Protein AF-T1EH75-F1 (afdb_monomer)

Mean predicted aligned error: 12.36 Å

Sequence (137 aa):
NNNNDSTLKCPLCPESFATFLNLEDHCYVEHRKYLCNICPMTFSQKVTKDRHIYQQHAGNKPFPCQDCDSSFTRRDALRKHQHCRLVHRRTPCLHCGKTFSQKGNMERHRRQHTGERPFSCTICSCSYTRRETLKSH

Organism: Helobdella robusta (NCBI:txid6412)

InterPro domains:
  IPR013087 Zinc finger C2H2-type [PF00096] (63-82)
  IPR013087 Zinc finger C2H2-type [PF00096] (92-113)
  IPR013087 Zinc finger C2H2-type [PS00028] (10-31)
  IPR013087 Zinc finger C2H2-type [PS00028] (36-57)
  IPR013087 Zinc finger C2H2-type [PS00028] (93-113)
  IPR013087 Zinc finger C2H2-type [PS50157] (34-62)
  IPR013087 Zinc finger C2H2-type [PS50157] (63-88)
  IPR013087 Zinc finger C2H2-type [PS50157] (91-118)
  IPR013087 Zinc finger C2H2-type [SM00355] (8-31)
  IPR013087 Zinc finger C2H2-type [SM00355] (34-57)
  IPR013087 Zinc finger C2H2-type [SM00355] (63-88)
  IPR013087 Zinc finger C2H2-type [SM00355] (91-113)
  IPR036236 Zinc finger C2H2 superfamily [SSF57667] (32-83)
  IPR036236 Zinc finger C2H2 superfamily [SSF57667] (91-137)

pLDDT: mean 86.82, std 10.11, range [37.12, 96.81]

Foldseek 3Di:
DDPPLVWDAQPPDRDTHSDPVVNQVCCCPVVVWGAAPPDRDIHNDPVVNVLCCCVPPVVDQPAADPVDRDGHSDPVVNVVVVVLCVVQVWDAQPVPRDTGSDPVVSVLVNCVVVVDFPAADPPPRDGHSDPVVVVVD

Nearest PDB structures (foldseek):
  8ssu-assembly1_A  TM=4.979E-01  e=1.877E-08  Homo sapiens
  8sst-assembly1_A  TM=4.122E-01  e=1.121E-09  Homo sapiens
  5t0u-assembly2_D  TM=4.135E-01  e=2.929E-09  Homo sapiens
  8sss-assembly1_A  TM=4.137E-01  e=5.213E-09  Homo sapiens
  5kkq-assembly2_D  TM=4.944E-01  e=2.765E-07  Homo sapiens

Solvent-accessible surface area (backbone atoms only — not comparable to full-atom values): 8252 Å² total; per-residue (Å²): 134,88,78,77,72,80,58,48,66,47,88,87,51,94,53,69,25,87,44,68,67,60,44,43,50,47,36,37,72,78,64,54,28,37,64,45,95,87,50,91,53,72,22,84,39,65,71,60,38,55,50,45,47,43,50,74,72,64,67,50,45,87,36,62,46,94,90,46,96,56,58,22,77,40,68,68,58,39,50,52,50,51,50,50,44,66,78,40,42,60,36,62,34,92,89,76,64,54,68,23,61,40,62,68,59,32,54,58,53,48,30,73,78,71,64,50,42,90,37,62,42,91,86,76,64,52,61,25,74,42,67,68,60,55,74,76,101

Radius of gyration: 29.25 Å; Cα contacts (8 Å, 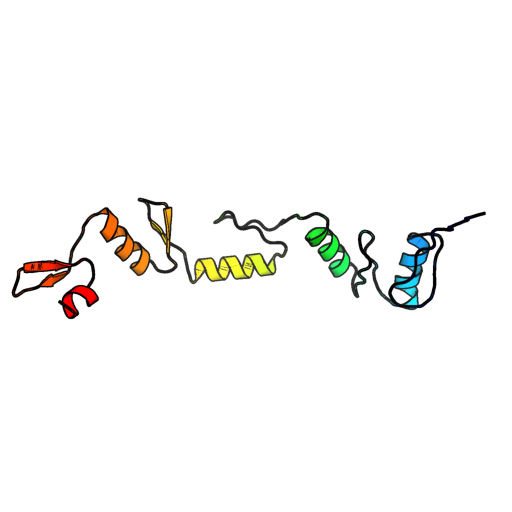|Δi|>4): 167; chains: 1; bounding box: 58×33×83 Å

Structure (mmCIF, N/CA/C/O backbone):
data_AF-T1EH75-F1
#
_entry.id   AF-T1EH75-F1
#
loop_
_atom_site.group_PDB
_atom_site.id
_atom_site.type_symbol
_atom_site.label_atom_id
_atom_site.label_alt_id
_atom_site.label_comp_id
_atom_site.label_asym_id
_atom_site.label_entity_id
_atom_site.label_seq_id
_atom_site.pdbx_PDB_ins_code
_atom_site.Cartn_x
_atom_site.Cartn_y
_atom_site.Cartn_z
_atom_site.occupancy
_atom_site.B_iso_or_equiv
_atom_site.auth_seq_id
_atom_site.auth_comp_id
_atom_site.auth_asym_id
_atom_site.auth_atom_id
_atom_site.pdbx_PDB_model_num
ATOM 1 N N . ASN A 1 1 ? 27.641 21.957 -33.550 1.00 37.12 1 ASN A N 1
ATOM 2 C CA . ASN A 1 1 ? 26.875 20.882 -34.212 1.00 37.12 1 ASN A CA 1
ATOM 3 C C . ASN A 1 1 ? 26.535 19.859 -33.135 1.00 37.12 1 ASN A C 1
ATOM 5 O O . ASN A 1 1 ? 27.359 19.009 -32.829 1.00 37.12 1 ASN A O 1
ATOM 9 N N . ASN A 1 2 ? 25.417 20.064 -32.432 1.00 43.62 2 ASN A N 1
ATOM 10 C CA . ASN A 1 2 ? 25.064 19.312 -31.223 1.00 43.62 2 ASN A CA 1
ATOM 11 C C . ASN A 1 2 ? 24.354 18.012 -31.606 1.00 43.62 2 ASN A C 1
ATOM 13 O O . ASN A 1 2 ? 23.128 17.955 -31.612 1.00 43.62 2 ASN A O 1
ATOM 17 N N . ASN A 1 3 ? 25.126 16.972 -31.909 1.00 44.69 3 ASN A N 1
ATOM 18 C CA . ASN A 1 3 ? 24.596 15.617 -32.008 1.00 44.69 3 ASN A CA 1
ATOM 19 C C . ASN A 1 3 ? 24.602 15.003 -30.605 1.00 44.69 3 ASN A C 1
ATOM 21 O O . ASN A 1 3 ? 25.520 14.272 -30.241 1.00 44.69 3 ASN A O 1
ATOM 25 N N . ASN A 1 4 ? 23.590 15.337 -29.799 1.00 51.62 4 ASN A N 1
ATOM 26 C CA . ASN A 1 4 ? 23.248 14.539 -28.623 1.00 51.62 4 ASN A CA 1
ATOM 27 C C . ASN A 1 4 ? 22.629 13.229 -29.118 1.00 51.62 4 ASN A C 1
ATOM 29 O O . ASN A 1 4 ? 21.407 13.072 -29.140 1.00 51.62 4 ASN A O 1
ATOM 33 N N . ASP A 1 5 ? 23.485 12.306 -29.547 1.00 57.84 5 ASP A N 1
ATOM 34 C CA . ASP A 1 5 ? 23.094 10.915 -29.703 1.00 57.84 5 ASP A CA 1
ATOM 35 C C . ASP A 1 5 ? 22.702 10.418 -28.308 1.00 57.84 5 ASP A C 1
ATOM 37 O O . ASP A 1 5 ? 23.528 10.330 -27.393 1.00 57.84 5 ASP A O 1
ATOM 41 N N . SER A 1 6 ? 21.397 10.275 -28.087 1.00 72.62 6 SER A N 1
ATOM 42 C CA . SER A 1 6 ? 20.820 10.039 -26.765 1.00 72.62 6 SER A CA 1
ATOM 43 C C . SER A 1 6 ? 21.035 8.578 -26.386 1.00 72.62 6 SER A C 1
ATOM 45 O O . SER A 1 6 ? 20.128 7.757 -26.461 1.00 72.62 6 SER A O 1
ATOM 47 N N . THR A 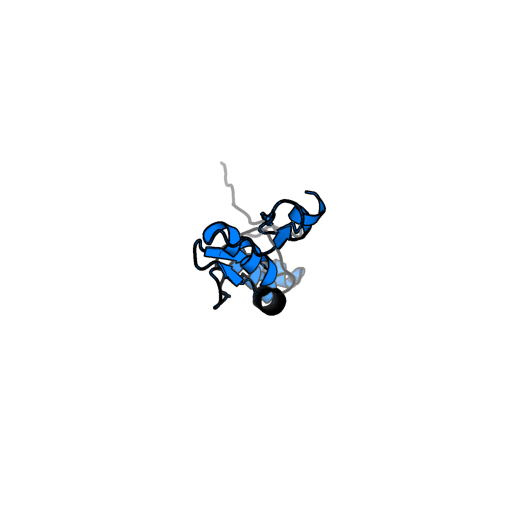1 7 ? 22.272 8.249 -26.020 1.00 86.88 7 THR A N 1
ATOM 48 C CA . THR A 1 7 ? 22.680 6.903 -25.617 1.00 86.88 7 THR A CA 1
ATOM 49 C C . THR A 1 7 ? 22.135 6.557 -24.231 1.00 86.88 7 THR A C 1
ATOM 51 O O . THR A 1 7 ? 22.156 7.365 -23.297 1.00 86.88 7 THR A O 1
ATOM 54 N N . LEU A 1 8 ? 21.626 5.333 -24.088 1.00 89.62 8 LEU A N 1
ATOM 55 C CA . LEU A 1 8 ? 21.098 4.803 -22.836 1.00 89.62 8 LEU A CA 1
ATOM 56 C C . LEU A 1 8 ? 22.229 4.151 -22.045 1.00 89.62 8 LEU A C 1
ATOM 58 O O . LEU A 1 8 ? 22.861 3.207 -22.512 1.00 89.62 8 LEU A O 1
ATOM 62 N N . LYS A 1 9 ? 22.479 4.648 -20.836 1.00 92.06 9 LYS A N 1
ATOM 63 C CA . LYS A 1 9 ? 23.563 4.159 -19.977 1.00 92.06 9 LYS A CA 1
ATOM 64 C C . LYS A 1 9 ? 23.111 2.968 -19.141 1.00 92.06 9 LYS A C 1
ATOM 66 O O . LYS A 1 9 ? 22.020 2.997 -18.567 1.00 92.06 9 LYS A O 1
ATOM 71 N N . CYS A 1 10 ? 23.966 1.956 -19.022 1.00 93.12 10 CYS A N 1
ATOM 72 C CA . CYS A 1 10 ? 23.737 0.865 -18.086 1.00 93.12 10 CYS A CA 1
ATOM 73 C C . CYS A 1 10 ? 23.818 1.375 -16.635 1.00 93.12 10 CYS A C 1
ATOM 75 O O . CYS A 1 10 ? 24.750 2.097 -16.288 1.00 93.12 10 CYS A O 1
ATOM 77 N N . PRO A 1 11 ? 22.872 1.012 -15.749 1.00 91.06 11 PRO A N 1
ATOM 78 C CA . PRO A 1 11 ? 22.919 1.424 -14.345 1.00 91.06 11 PRO A CA 1
ATOM 79 C C . PRO A 1 11 ? 23.905 0.602 -13.494 1.00 91.06 11 PRO A C 1
ATOM 81 O O . PRO A 1 11 ? 24.057 0.881 -12.307 1.00 91.06 11 PRO A O 1
ATOM 84 N N . LEU A 1 12 ? 24.530 -0.435 -14.063 1.00 92.25 12 LEU A N 1
ATOM 85 C CA . LEU A 1 12 ? 25.395 -1.386 -13.350 1.00 92.25 12 LEU A CA 1
ATOM 86 C C . LEU A 1 12 ? 26.857 -1.341 -13.810 1.00 92.25 12 LEU A C 1
ATOM 88 O O . LEU A 1 12 ? 27.726 -1.868 -13.117 1.00 92.25 12 LEU A O 1
ATOM 92 N N . CYS A 1 13 ? 27.133 -0.728 -14.961 1.00 94.06 13 CYS A N 1
ATOM 93 C CA . CYS A 1 13 ? 28.449 -0.697 -15.588 1.00 94.06 13 CYS A CA 1
ATOM 94 C C . CYS A 1 13 ? 28.596 0.579 -16.448 1.00 94.06 13 CYS A C 1
ATOM 96 O O . CYS A 1 13 ? 27.609 1.279 -16.676 1.00 94.06 13 CYS A O 1
ATOM 98 N N . PRO A 1 14 ? 29.806 0.922 -16.923 1.00 93.00 14 PRO A N 1
ATOM 99 C CA . PRO A 1 14 ? 30.028 2.142 -17.702 1.00 93.00 14 PRO A CA 1
ATOM 100 C C . PRO A 1 14 ? 29.537 2.067 -19.162 1.00 93.00 14 PRO A C 1
ATOM 102 O O . PRO A 1 14 ? 29.644 3.061 -19.882 1.00 93.00 14 PRO A O 1
ATOM 105 N N . GLU A 1 15 ? 29.017 0.924 -19.624 1.00 93.62 15 GLU A N 1
ATOM 106 C CA . GLU A 1 15 ? 28.584 0.746 -21.015 1.00 93.62 15 GLU A CA 1
ATOM 107 C C . GLU A 1 15 ? 27.317 1.541 -21.359 1.00 93.62 15 GLU A C 1
ATOM 109 O O . GLU A 1 15 ? 26.461 1.827 -20.516 1.00 93.62 15 GLU A O 1
ATOM 114 N N . SER A 1 16 ? 27.209 1.922 -22.633 1.00 93.25 16 SER A N 1
ATOM 115 C CA . SER A 1 16 ? 26.104 2.713 -23.178 1.00 93.25 16 SER A CA 1
ATOM 116 C C . SER A 1 16 ? 25.601 2.096 -24.479 1.00 93.25 16 SER A C 1
ATOM 118 O O . SER A 1 16 ? 26.384 1.586 -25.276 1.00 93.25 16 SER A O 1
ATOM 120 N N . PHE A 1 17 ? 24.292 2.164 -24.700 1.00 93.06 17 PHE A N 1
ATOM 121 C CA . PHE A 1 17 ? 23.605 1.451 -25.770 1.00 93.06 17 PHE A CA 1
ATOM 122 C C . PHE A 1 17 ? 22.713 2.395 -26.572 1.00 93.06 17 PHE A C 1
ATOM 124 O O . PHE A 1 17 ? 22.127 3.332 -26.029 1.00 93.06 17 PHE A O 1
ATOM 131 N N . ALA A 1 18 ? 22.583 2.123 -27.870 1.00 91.50 18 ALA A N 1
ATOM 132 C CA . ALA A 1 18 ? 21.761 2.925 -28.776 1.00 91.50 18 ALA A CA 1
ATOM 133 C C . ALA A 1 18 ? 20.250 2.685 -28.596 1.00 91.50 18 ALA A C 1
ATOM 135 O O . ALA A 1 18 ? 19.445 3.566 -28.882 1.00 91.50 18 ALA A O 1
ATOM 136 N N . THR A 1 19 ? 19.845 1.500 -28.122 1.00 91.50 19 THR A N 1
ATOM 137 C CA . THR A 1 19 ? 18.430 1.165 -27.899 1.00 91.50 19 THR A CA 1
ATOM 138 C C . THR A 1 19 ? 18.213 0.517 -26.538 1.00 91.50 19 THR A C 1
ATOM 140 O O . THR A 1 19 ? 19.121 -0.088 -25.962 1.00 91.50 19 THR A O 1
ATOM 143 N N . PHE A 1 20 ? 16.983 0.621 -26.025 1.00 91.06 20 PHE A N 1
ATOM 144 C CA . PHE A 1 20 ? 16.611 -0.014 -24.762 1.00 91.06 20 PHE A CA 1
ATOM 145 C C . PHE A 1 20 ? 16.685 -1.541 -24.851 1.00 91.06 20 PHE A C 1
ATOM 147 O O . PHE A 1 20 ? 17.083 -2.169 -23.879 1.00 91.06 20 PHE A O 1
ATOM 154 N N . LEU A 1 21 ? 16.364 -2.132 -26.009 1.00 92.56 21 LEU A N 1
ATOM 155 C CA . LEU A 1 21 ? 16.426 -3.583 -26.205 1.00 92.56 21 LEU A CA 1
ATOM 156 C C . LEU A 1 21 ? 17.861 -4.098 -26.038 1.00 92.56 21 LEU A C 1
ATOM 158 O O . LEU A 1 21 ? 18.088 -5.052 -25.303 1.00 92.56 21 LEU A O 1
ATOM 162 N N . ASN A 1 22 ? 18.839 -3.409 -26.638 1.00 94.06 22 ASN A N 1
ATOM 163 C CA . ASN A 1 22 ? 20.253 -3.756 -26.476 1.00 94.06 22 ASN A CA 1
ATOM 164 C C . ASN A 1 22 ? 20.717 -3.623 -25.015 1.00 94.06 22 ASN A C 1
ATOM 166 O O . ASN A 1 22 ? 21.472 -4.462 -24.532 1.00 94.06 22 ASN A O 1
ATOM 170 N N . LEU A 1 23 ? 20.250 -2.591 -24.305 1.00 93.50 23 LEU A N 1
ATOM 171 C CA . LEU A 1 23 ? 20.550 -2.405 -22.886 1.00 93.50 23 LEU A CA 1
ATOM 172 C C . LEU A 1 23 ? 19.886 -3.478 -21.999 1.00 93.50 23 LEU A C 1
ATOM 174 O O . LEU A 1 23 ? 20.508 -3.952 -21.048 1.00 93.50 23 LEU A O 1
ATOM 178 N N . GLU A 1 24 ? 18.636 -3.856 -22.283 1.00 93.81 24 GLU A N 1
ATOM 179 C CA . GLU A 1 24 ? 17.912 -4.901 -21.548 1.00 93.81 24 GLU A CA 1
ATOM 180 C C . GLU A 1 24 ? 18.603 -6.259 -21.719 1.00 93.81 24 GLU A C 1
ATOM 182 O O . GLU A 1 24 ? 18.866 -6.930 -20.717 1.00 93.81 24 GLU A O 1
ATOM 187 N N . ASP A 1 25 ? 18.973 -6.612 -22.953 1.00 95.19 25 ASP A N 1
ATOM 188 C CA . ASP A 1 25 ? 19.709 -7.841 -23.258 1.00 95.19 25 ASP A CA 1
ATOM 189 C C . ASP A 1 25 ? 21.074 -7.865 -22.560 1.00 95.19 25 ASP A C 1
ATOM 191 O O . ASP A 1 25 ? 21.397 -8.847 -21.891 1.00 95.19 25 ASP A O 1
ATOM 195 N N . HIS A 1 26 ? 21.843 -6.771 -22.618 1.00 95.06 26 HIS A N 1
ATOM 196 C CA . HIS A 1 26 ? 23.115 -6.660 -21.896 1.00 95.06 26 HIS A CA 1
ATOM 197 C C . HIS A 1 26 ? 22.932 -6.867 -20.384 1.00 95.06 26 HIS A C 1
ATOM 199 O O . HIS A 1 26 ? 23.623 -7.682 -19.773 1.00 95.06 26 HIS A O 1
ATOM 205 N N . CYS A 1 27 ? 21.958 -6.190 -19.764 1.00 94.31 27 CYS A N 1
ATOM 206 C CA . CYS A 1 27 ? 21.693 -6.338 -18.331 1.00 94.31 27 CYS A CA 1
ATOM 207 C C . CYS A 1 27 ? 21.315 -7.780 -17.953 1.00 94.31 27 CYS A C 1
ATOM 209 O O . CYS A 1 27 ? 21.667 -8.256 -16.865 1.00 94.31 27 CYS A O 1
ATOM 211 N N . TYR A 1 28 ? 20.597 -8.482 -18.830 1.00 94.62 28 TYR A N 1
ATOM 212 C CA . TYR A 1 28 ? 20.201 -9.864 -18.599 1.00 94.62 28 TYR A CA 1
ATOM 213 C C . TYR A 1 28 ? 21.366 -10.845 -18.778 1.00 94.62 28 TYR A C 1
ATOM 215 O O . TYR A 1 28 ? 21.564 -11.706 -17.919 1.00 94.62 28 TYR A O 1
ATOM 223 N N . VAL A 1 29 ? 22.150 -10.706 -19.846 1.00 95.94 29 VAL A N 1
ATOM 224 C CA . VAL A 1 29 ? 23.247 -11.626 -20.176 1.00 95.94 29 VAL A CA 1
ATOM 225 C C . VAL A 1 29 ? 24.450 -11.409 -19.255 1.00 95.94 29 VAL A C 1
ATOM 227 O O . VAL A 1 29 ? 24.891 -12.357 -18.604 1.00 95.94 29 VAL A O 1
ATOM 230 N N . GLU A 1 30 ? 24.916 -10.167 -19.111 1.00 96.38 30 GLU A N 1
ATOM 231 C CA . GLU A 1 30 ? 26.159 -9.845 -18.393 1.00 96.38 30 GLU A CA 1
ATOM 232 C C . GLU A 1 30 ? 25.964 -9.731 -16.878 1.00 96.38 30 GLU A C 1
ATOM 234 O O . GLU A 1 30 ? 26.851 -10.055 -16.087 1.00 96.38 30 GLU A O 1
ATOM 239 N N . HIS A 1 31 ? 24.789 -9.276 -16.434 1.00 94.06 31 HIS A N 1
ATOM 240 C CA . HIS A 1 31 ? 24.543 -9.007 -15.012 1.00 94.06 31 HIS A CA 1
ATOM 241 C C . HIS A 1 31 ? 23.490 -9.925 -14.383 1.00 94.06 31 HIS A C 1
ATOM 243 O O . HIS A 1 31 ? 23.292 -9.888 -13.161 1.00 94.06 31 HIS A O 1
ATOM 249 N N . ARG A 1 32 ? 22.803 -10.755 -15.183 1.00 95.19 32 ARG A N 1
ATOM 250 C CA . ARG A 1 32 ? 21.640 -11.554 -14.752 1.00 95.19 32 ARG A CA 1
ATOM 251 C C . ARG A 1 32 ? 20.606 -10.712 -14.008 1.00 95.19 32 ARG A C 1
ATOM 253 O O . ARG A 1 32 ? 20.052 -11.135 -12.986 1.00 95.19 32 ARG A O 1
ATOM 260 N N . LYS A 1 33 ? 20.366 -9.496 -14.502 1.00 96.50 33 LYS A N 1
ATOM 261 C CA . LYS A 1 33 ? 19.370 -8.564 -13.969 1.00 96.50 33 LYS A CA 1
ATOM 262 C C . LYS A 1 33 ? 18.296 -8.256 -15.004 1.00 96.50 33 LYS A C 1
ATOM 264 O O . LYS A 1 33 ? 18.537 -8.247 -16.199 1.00 96.50 33 LYS A O 1
ATOM 269 N N . TYR A 1 34 ? 17.105 -7.956 -14.508 1.00 96.31 34 TYR A N 1
ATOM 270 C CA . TYR A 1 34 ? 15.966 -7.498 -15.291 1.00 96.31 34 TYR A CA 1
ATOM 271 C C . TYR A 1 34 ? 15.799 -5.994 -15.082 1.00 96.31 34 TYR A C 1
ATOM 273 O O . TYR A 1 34 ? 15.660 -5.553 -13.939 1.00 96.31 34 TYR A O 1
ATOM 281 N N . LEU A 1 35 ? 15.806 -5.218 -16.162 1.00 94.44 35 LEU A N 1
ATOM 282 C CA . LEU A 1 35 ? 15.690 -3.759 -16.131 1.00 94.44 35 LEU A CA 1
ATOM 283 C C . LEU A 1 35 ? 14.219 -3.324 -16.207 1.00 94.44 35 LEU A C 1
ATOM 285 O O . LEU A 1 35 ? 13.444 -3.880 -16.986 1.00 94.44 35 LEU A O 1
ATOM 289 N N . CYS A 1 36 ? 13.814 -2.345 -15.395 1.00 93.69 36 CYS A N 1
ATOM 290 C CA . CYS A 1 36 ? 12.516 -1.693 -15.560 1.00 93.69 36 CYS A CA 1
ATOM 291 C C . CYS A 1 36 ? 12.540 -0.781 -16.793 1.00 93.69 36 CYS A C 1
ATOM 293 O O . CYS A 1 36 ? 13.470 -0.011 -16.992 1.00 93.69 36 CYS A O 1
ATOM 295 N N . ASN A 1 37 ? 11.493 -0.839 -17.612 1.00 90.06 37 ASN A N 1
ATOM 296 C CA . ASN A 1 37 ? 11.373 -0.025 -18.823 1.00 90.06 37 ASN A CA 1
ATOM 297 C C . ASN A 1 37 ? 10.807 1.384 -18.573 1.00 90.06 37 ASN A C 1
ATOM 299 O O . ASN A 1 37 ? 10.662 2.154 -19.515 1.00 90.06 37 ASN A O 1
ATOM 303 N N . ILE A 1 38 ? 10.455 1.712 -17.326 1.00 90.31 38 ILE A N 1
ATOM 304 C CA . ILE A 1 38 ? 9.875 3.010 -16.942 1.00 90.31 38 ILE A CA 1
ATOM 305 C C . ILE A 1 38 ? 10.827 3.797 -16.030 1.00 90.31 38 ILE A C 1
ATOM 307 O O . ILE A 1 38 ? 10.819 5.025 -16.042 1.00 90.31 38 ILE A O 1
ATOM 311 N N . CYS A 1 39 ? 11.668 3.117 -15.243 1.00 90.62 39 CYS A N 1
ATOM 312 C CA . CYS A 1 39 ? 12.633 3.761 -14.353 1.00 90.62 39 CYS A CA 1
ATOM 313 C C . CYS A 1 39 ? 13.978 3.011 -14.313 1.00 90.62 39 CYS A C 1
ATOM 315 O O . CYS A 1 39 ? 14.038 1.853 -14.718 1.00 90.62 39 CYS A O 1
ATOM 317 N N . PRO A 1 40 ? 15.056 3.609 -13.767 1.00 87.75 40 PRO A N 1
ATOM 318 C CA . PRO A 1 40 ? 16.410 3.035 -13.809 1.00 87.75 40 PRO A CA 1
ATOM 319 C C . PRO A 1 40 ? 16.646 1.797 -12.917 1.00 87.75 40 PRO A C 1
ATOM 321 O O . PRO A 1 40 ? 17.788 1.389 -12.711 1.00 87.75 40 PRO A O 1
ATOM 324 N N . MET A 1 41 ? 15.599 1.219 -12.324 1.00 92.88 41 MET A N 1
ATOM 325 C CA . MET A 1 41 ? 15.718 0.126 -11.357 1.00 92.88 41 MET A CA 1
ATOM 326 C C . MET A 1 41 ? 16.004 -1.218 -12.028 1.00 92.88 41 MET A C 1
ATOM 328 O O . MET A 1 41 ? 15.409 -1.565 -13.050 1.00 92.88 41 MET A O 1
ATOM 332 N N . THR A 1 42 ? 16.842 -2.026 -11.377 1.00 94.75 42 THR A N 1
ATOM 333 C CA . THR A 1 42 ? 17.158 -3.397 -11.793 1.00 94.75 42 THR A CA 1
ATOM 334 C C . THR A 1 42 ? 16.712 -4.423 -10.753 1.00 94.75 42 THR A C 1
ATOM 336 O O . THR A 1 42 ? 16.634 -4.149 -9.554 1.00 94.75 42 THR A O 1
ATOM 339 N N . PHE A 1 43 ? 16.399 -5.633 -11.214 1.00 96.81 43 PHE A N 1
ATOM 340 C CA . PHE A 1 43 ? 15.814 -6.697 -10.402 1.00 96.81 43 PHE A CA 1
ATOM 341 C C . PHE A 1 43 ? 16.527 -8.023 -10.639 1.00 96.81 43 PHE A C 1
ATOM 343 O O . PHE A 1 43 ? 16.962 -8.320 -11.743 1.00 96.81 43 PHE A O 1
ATOM 350 N N . SER A 1 44 ? 16.620 -8.866 -9.612 1.00 95.56 44 SER A N 1
ATOM 351 C CA . SER A 1 44 ? 17.205 -10.209 -9.741 1.00 95.56 44 SER A CA 1
ATOM 352 C C . SER A 1 44 ? 16.280 -11.226 -10.414 1.00 95.56 44 SER A C 1
ATOM 354 O O . SER A 1 44 ? 16.739 -12.285 -10.828 1.00 95.56 44 SER A O 1
ATOM 356 N N . GLN A 1 45 ? 14.976 -10.94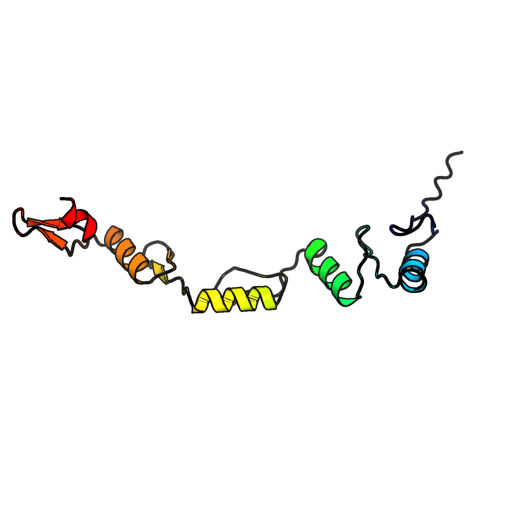9 -10.497 1.00 95.25 45 GLN A N 1
ATOM 357 C CA . GLN A 1 45 ? 13.978 -11.872 -11.037 1.00 95.25 45 GLN A CA 1
ATOM 358 C C . GLN A 1 45 ? 12.940 -11.116 -11.869 1.00 95.25 45 GLN A C 1
ATOM 360 O O . GLN A 1 45 ? 12.524 -10.015 -11.506 1.00 95.25 45 GLN A O 1
ATOM 365 N N . LYS A 1 46 ? 12.439 -11.746 -12.936 1.00 94.00 46 LYS A N 1
ATOM 366 C CA . LYS A 1 46 ? 11.379 -11.175 -13.780 1.00 94.00 46 LYS A CA 1
ATOM 367 C C . LYS A 1 46 ? 10.119 -10.847 -12.974 1.00 94.00 46 LYS A C 1
ATOM 369 O O . LYS A 1 46 ? 9.613 -9.736 -13.041 1.00 94.00 46 LYS A O 1
ATOM 374 N N . VAL A 1 47 ? 9.691 -11.771 -12.108 1.00 92.12 47 VAL A N 1
ATOM 375 C CA . VAL A 1 47 ? 8.528 -11.586 -11.219 1.00 92.12 47 VAL A CA 1
ATOM 376 C C . VAL A 1 47 ? 8.662 -10.354 -10.323 1.00 92.12 47 VAL A C 1
ATOM 378 O O . VAL A 1 47 ? 7.666 -9.687 -10.039 1.00 92.12 47 VAL A O 1
ATOM 381 N N . THR A 1 48 ? 9.868 -10.038 -9.843 1.00 93.62 48 THR A N 1
ATOM 382 C CA . THR A 1 48 ? 10.057 -8.878 -8.966 1.00 93.62 48 THR A CA 1
ATOM 383 C C . THR A 1 48 ? 10.058 -7.568 -9.752 1.00 93.62 48 THR A C 1
ATOM 385 O O . THR A 1 48 ? 9.476 -6.606 -9.246 1.00 93.62 48 THR A O 1
ATOM 388 N N . LYS A 1 49 ? 10.581 -7.558 -10.990 1.00 94.44 49 LYS A N 1
ATOM 389 C CA . LYS A 1 49 ? 10.415 -6.452 -11.951 1.00 94.44 49 LYS A CA 1
ATOM 390 C C . LYS A 1 49 ? 8.940 -6.210 -12.272 1.00 94.44 49 LYS A C 1
ATOM 392 O O . LYS A 1 49 ? 8.453 -5.100 -12.087 1.00 94.44 49 LYS A O 1
ATOM 397 N N . ASP A 1 50 ? 8.221 -7.243 -12.705 1.00 90.88 50 ASP A N 1
ATOM 398 C CA . ASP A 1 50 ? 6.824 -7.120 -13.140 1.00 90.88 50 ASP A CA 1
ATOM 399 C C . ASP A 1 50 ? 5.941 -6.620 -11.989 1.00 90.88 50 ASP A C 1
ATOM 401 O O . ASP A 1 50 ? 5.121 -5.715 -12.152 1.00 90.88 50 ASP A O 1
ATOM 405 N N . ARG A 1 51 ? 6.181 -7.133 -10.774 1.00 89.94 51 ARG A N 1
ATOM 406 C CA . ARG A 1 51 ? 5.538 -6.631 -9.556 1.00 89.94 51 ARG A CA 1
ATOM 407 C C . ARG A 1 51 ? 5.865 -5.163 -9.293 1.00 89.94 51 ARG A C 1
ATOM 409 O O . ARG A 1 51 ? 4.972 -4.425 -8.895 1.00 89.94 51 ARG A O 1
ATOM 416 N N . HIS A 1 52 ? 7.114 -4.738 -9.462 1.00 90.75 52 HIS A N 1
ATOM 417 C CA . HIS A 1 52 ? 7.489 -3.334 -9.298 1.00 90.75 52 HIS A CA 1
ATOM 418 C C . HIS A 1 52 ? 6.742 -2.438 -10.294 1.00 90.75 52 HIS A C 1
ATOM 420 O O . HIS A 1 52 ? 6.130 -1.464 -9.859 1.00 90.75 52 HIS A O 1
ATOM 426 N N . ILE A 1 53 ? 6.713 -2.804 -11.581 1.00 90.12 53 ILE A N 1
ATOM 427 C CA . ILE A 1 53 ? 6.006 -2.047 -12.626 1.00 90.12 53 ILE A CA 1
ATOM 428 C C . ILE A 1 53 ? 4.533 -1.891 -12.256 1.00 90.12 53 ILE A C 1
ATOM 430 O O . ILE A 1 53 ? 3.988 -0.786 -12.214 1.00 90.12 53 ILE A O 1
ATOM 434 N N . TYR A 1 54 ? 3.908 -3.005 -11.890 1.00 86.31 54 TYR A N 1
ATOM 435 C CA . TYR A 1 54 ? 2.510 -3.032 -11.511 1.00 86.31 54 TYR A CA 1
ATOM 436 C C . TYR A 1 54 ? 2.206 -2.160 -10.272 1.00 86.31 54 TYR A C 1
ATOM 438 O O . TYR A 1 54 ? 1.163 -1.514 -10.196 1.00 86.31 54 TYR A O 1
ATOM 446 N N . GLN A 1 55 ? 3.116 -2.104 -9.295 1.00 86.12 55 GLN A N 1
ATOM 447 C CA . GLN A 1 55 ? 2.899 -1.380 -8.038 1.00 86.12 55 GLN A CA 1
ATOM 448 C C . GLN A 1 55 ? 3.263 0.105 -8.092 1.00 86.12 55 GLN A C 1
ATOM 450 O O . GLN A 1 55 ? 2.609 0.900 -7.423 1.00 86.12 55 GLN A O 1
ATOM 455 N N . GLN A 1 56 ? 4.320 0.467 -8.819 1.00 86.56 56 GLN A N 1
ATOM 456 C CA . GLN A 1 56 ? 4.912 1.810 -8.786 1.00 86.56 56 GLN A CA 1
ATOM 457 C C . GLN A 1 56 ? 4.564 2.649 -10.014 1.00 86.56 56 GLN A C 1
ATOM 459 O O . GLN A 1 56 ? 4.609 3.872 -9.942 1.00 86.56 56 GLN A O 1
ATOM 464 N N . HIS A 1 57 ? 4.200 2.010 -11.126 1.00 87.50 57 HIS A N 1
ATOM 465 C CA . HIS A 1 57 ? 3.903 2.710 -12.374 1.00 87.50 57 HIS A CA 1
ATOM 466 C C . HIS A 1 57 ? 2.438 2.568 -12.791 1.00 87.50 57 HIS A C 1
ATOM 468 O O . HIS A 1 57 ? 1.861 3.530 -13.282 1.00 87.50 57 HIS A O 1
ATOM 474 N N . ALA A 1 58 ? 1.801 1.420 -12.529 1.00 84.88 58 ALA A N 1
ATOM 475 C CA . ALA A 1 58 ? 0.369 1.241 -12.800 1.00 84.88 58 ALA A CA 1
ATOM 476 C C . ALA A 1 58 ? -0.545 1.653 -11.627 1.00 84.88 58 ALA A C 1
ATOM 478 O O . ALA A 1 58 ? -1.752 1.755 -11.809 1.00 84.88 58 ALA A O 1
ATOM 479 N N . GLY A 1 59 ? -0.000 1.855 -10.417 1.00 72.31 59 GLY A N 1
ATOM 480 C CA . GLY A 1 59 ? -0.744 2.339 -9.241 1.00 72.31 59 GLY A CA 1
ATOM 481 C C . GLY A 1 59 ? -1.854 1.412 -8.723 1.00 72.31 59 GLY A C 1
ATOM 482 O O . GLY A 1 59 ? -2.571 1.759 -7.781 1.00 72.31 59 GLY A O 1
ATOM 483 N N . ASN A 1 60 ? -2.003 0.219 -9.297 1.00 76.69 60 ASN A N 1
ATOM 484 C CA . ASN A 1 60 ? -3.144 -0.637 -9.023 1.00 76.69 60 ASN A CA 1
ATOM 485 C C . ASN A 1 60 ? -2.949 -1.459 -7.741 1.00 76.69 60 ASN A C 1
ATOM 487 O O . ASN A 1 60 ? -1.890 -2.032 -7.469 1.00 76.69 60 ASN A O 1
ATOM 491 N N . LYS A 1 61 ? -4.025 -1.579 -6.958 1.00 80.12 61 LYS A N 1
ATOM 492 C CA . LYS A 1 61 ? -4.107 -2.423 -5.755 1.00 80.12 61 LYS A CA 1
ATOM 493 C C . LYS A 1 61 ? -5.089 -3.583 -6.010 1.00 80.12 61 LYS A C 1
ATOM 495 O O . LYS A 1 61 ? -6.240 -3.498 -5.604 1.00 80.12 61 LYS A O 1
ATOM 500 N N . PRO A 1 62 ? -4.661 -4.664 -6.691 1.00 83.88 62 PRO A N 1
ATOM 501 C CA . PRO A 1 62 ? -5.523 -5.707 -7.260 1.00 83.88 62 PRO A CA 1
ATOM 502 C C . PRO A 1 62 ? -6.120 -6.621 -6.208 1.00 83.88 62 PRO A C 1
ATOM 504 O O . PRO A 1 62 ? -6.919 -7.489 -6.536 1.00 83.88 62 PRO A O 1
ATOM 507 N N . PHE A 1 63 ? -5.682 -6.489 -4.959 1.00 89.50 63 PHE A N 1
ATOM 508 C CA . PHE A 1 63 ? -6.138 -7.320 -3.865 1.00 89.50 63 PHE A CA 1
ATOM 509 C C . PHE A 1 63 ? -7.006 -6.470 -2.930 1.00 89.50 63 PHE A C 1
ATOM 511 O O . PHE A 1 63 ? -6.510 -6.039 -1.882 1.00 89.50 63 PHE A O 1
ATOM 518 N N . PRO A 1 64 ? -8.266 -6.178 -3.306 1.00 86.31 64 PRO A N 1
ATOM 519 C CA . PRO A 1 64 ? -9.215 -5.530 -2.416 1.00 86.31 64 PRO A CA 1
ATOM 520 C C . PRO A 1 64 ? -9.604 -6.473 -1.274 1.00 86.31 64 PRO A C 1
ATOM 522 O O . PRO A 1 64 ? -9.683 -7.693 -1.444 1.00 86.31 64 PRO A O 1
ATOM 525 N N . CYS A 1 65 ? -9.839 -5.907 -0.095 1.00 86.81 65 CYS A N 1
ATOM 526 C CA . CYS A 1 65 ? -10.503 -6.608 0.993 1.00 86.81 65 CYS A CA 1
ATOM 527 C C . CYS A 1 65 ? -12.013 -6.635 0.726 1.00 86.81 65 CYS A C 1
ATOM 529 O O . CYS A 1 65 ? -12.582 -5.633 0.313 1.00 86.81 65 CYS A O 1
ATOM 531 N N . GLN A 1 66 ? -12.674 -7.767 0.975 1.00 85.88 66 GLN A N 1
ATOM 532 C CA . GLN A 1 66 ? -14.132 -7.870 0.815 1.00 85.88 66 GLN A CA 1
ATOM 533 C C . GLN A 1 66 ? -14.904 -7.293 2.012 1.00 85.88 66 GLN A C 1
ATOM 535 O O . GLN A 1 66 ? -16.075 -6.958 1.885 1.00 85.88 66 GLN A O 1
ATOM 540 N N . ASP A 1 67 ? -14.241 -7.132 3.162 1.00 79.50 67 ASP A N 1
ATOM 541 C CA . ASP A 1 67 ? -14.865 -6.683 4.413 1.00 79.50 67 ASP A CA 1
ATOM 542 C C . ASP A 1 67 ? -14.617 -5.191 4.725 1.00 79.50 67 ASP A C 1
ATOM 544 O O . ASP A 1 67 ? -15.023 -4.698 5.786 1.00 79.50 67 ASP A O 1
ATOM 548 N N . CYS A 1 68 ? -13.861 -4.475 3.883 1.00 80.50 68 CYS A N 1
ATOM 549 C CA . CYS A 1 68 ? -13.617 -3.032 4.000 1.00 80.50 68 CYS A CA 1
ATOM 550 C C . CYS A 1 68 ? -13.026 -2.426 2.721 1.00 80.50 68 CYS A C 1
ATOM 552 O O . CYS A 1 68 ? -12.461 -3.134 1.899 1.00 80.50 68 CYS A O 1
ATOM 554 N N . ASP A 1 69 ? -13.003 -1.094 2.639 1.00 79.56 69 ASP A N 1
ATOM 555 C CA . ASP A 1 69 ? -12.486 -0.337 1.482 1.00 79.56 69 ASP A CA 1
ATOM 556 C C . ASP A 1 69 ? -10.954 -0.390 1.305 1.00 79.56 69 ASP A C 1
ATOM 558 O O . ASP A 1 69 ? -10.364 0.305 0.477 1.00 79.56 69 ASP A O 1
ATOM 562 N N . SER A 1 70 ? -10.256 -1.195 2.109 1.00 82.50 70 SER A N 1
ATOM 563 C CA . SER A 1 70 ? -8.803 -1.325 2.016 1.00 82.50 70 SER A CA 1
ATOM 564 C C . SER A 1 70 ? -8.415 -2.235 0.856 1.00 82.50 70 SER A C 1
ATOM 566 O O . SER A 1 70 ? -8.840 -3.384 0.792 1.00 82.50 70 SER A O 1
ATOM 568 N N . SER A 1 71 ? -7.532 -1.751 -0.014 1.00 88.81 71 SER A N 1
ATOM 569 C CA . SER A 1 71 ? -6.935 -2.544 -1.093 1.00 88.81 71 SER A CA 1
ATOM 570 C C . SER A 1 71 ? -5.424 -2.641 -0.935 1.00 88.81 71 SER A C 1
ATOM 572 O O . SER A 1 71 ? -4.783 -1.728 -0.408 1.00 88.81 71 SER A O 1
ATOM 574 N N . PHE A 1 72 ? -4.844 -3.747 -1.398 1.00 88.31 72 PHE A N 1
ATOM 575 C CA . PHE A 1 72 ? -3.431 -4.066 -1.217 1.00 88.31 72 PHE A CA 1
ATOM 576 C C . PHE A 1 72 ? -2.738 -4.358 -2.547 1.00 88.31 72 PHE A C 1
ATOM 578 O O . PHE A 1 72 ? -3.319 -4.888 -3.493 1.00 88.31 72 PHE A O 1
ATOM 585 N N . THR A 1 73 ? -1.447 -4.044 -2.594 1.00 85.56 73 THR A N 1
ATOM 586 C CA . THR A 1 73 ? -0.564 -4.322 -3.735 1.00 85.56 73 THR A CA 1
ATOM 587 C C . THR A 1 73 ? -0.045 -5.760 -3.756 1.00 85.56 73 THR A C 1
ATOM 589 O O . THR A 1 73 ? 0.504 -6.208 -4.763 1.00 85.56 73 THR A O 1
ATOM 592 N N . ARG A 1 74 ? -0.186 -6.497 -2.643 1.00 86.50 74 ARG A N 1
ATOM 593 C CA . A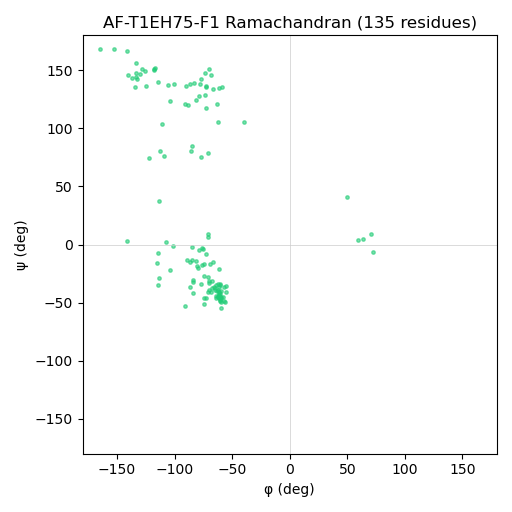RG A 1 74 ? 0.276 -7.882 -2.486 1.00 86.50 74 ARG A CA 1
ATOM 594 C C . ARG A 1 74 ? -0.760 -8.749 -1.771 1.00 86.50 74 ARG A C 1
ATOM 596 O O . ARG A 1 74 ? -1.380 -8.313 -0.802 1.00 86.50 74 ARG A O 1
ATOM 603 N N . ARG A 1 75 ? -0.872 -10.013 -2.191 1.00 89.19 75 ARG A N 1
ATOM 604 C CA . ARG A 1 75 ? -1.803 -10.992 -1.603 1.00 89.19 75 ARG A CA 1
ATOM 605 C C . ARG A 1 75 ? -1.459 -11.358 -0.157 1.00 89.19 75 ARG A C 1
ATOM 607 O O . ARG A 1 75 ? -2.358 -11.553 0.651 1.00 89.19 75 ARG A O 1
ATOM 614 N N . ASP A 1 76 ? -0.180 -11.444 0.193 1.00 90.69 76 ASP A N 1
ATOM 615 C CA . ASP A 1 76 ? 0.238 -11.747 1.566 1.00 90.69 76 ASP A CA 1
ATOM 616 C C . ASP A 1 76 ? -0.054 -10.588 2.532 1.00 90.69 76 ASP A C 1
ATOM 618 O O . ASP A 1 76 ? -0.429 -10.829 3.678 1.00 90.69 76 ASP A O 1
ATOM 622 N N . ALA A 1 77 ? 0.031 -9.342 2.055 1.00 90.12 77 ALA A N 1
ATOM 623 C CA . ALA A 1 77 ? -0.401 -8.172 2.814 1.00 90.12 77 ALA A CA 1
ATOM 624 C C . ALA A 1 77 ? -1.915 -8.206 3.084 1.00 90.12 77 ALA A C 1
ATOM 626 O O . ALA A 1 77 ? -2.324 -8.006 4.227 1.00 90.12 77 ALA A O 1
ATOM 627 N N . LEU A 1 78 ? -2.730 -8.554 2.076 1.00 92.69 78 LEU A N 1
ATOM 628 C CA . LEU A 1 78 ? -4.170 -8.773 2.258 1.00 92.69 78 LEU A CA 1
ATOM 629 C C . LEU A 1 78 ? -4.449 -9.895 3.274 1.00 92.69 78 LEU A C 1
ATOM 631 O O . LEU A 1 78 ? -5.243 -9.694 4.18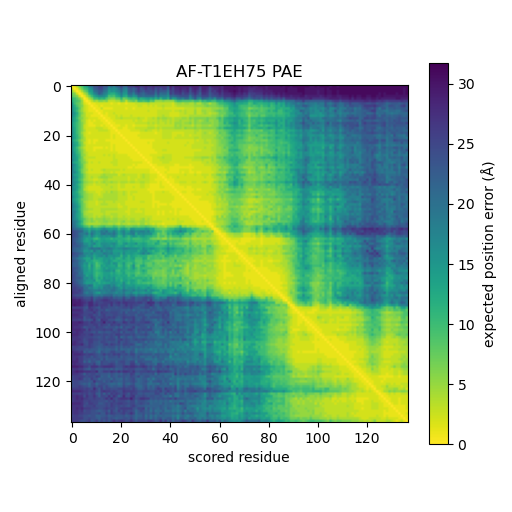7 1.00 92.69 78 LEU A O 1
ATOM 635 N N . ARG A 1 79 ? -3.768 -11.046 3.183 1.00 91.38 79 ARG A N 1
ATOM 636 C CA . ARG A 1 79 ? -3.948 -12.156 4.141 1.00 91.38 79 ARG A CA 1
ATOM 637 C C . ARG A 1 79 ? -3.628 -11.746 5.577 1.00 91.38 79 ARG A C 1
ATOM 639 O O . ARG A 1 79 ? -4.398 -12.049 6.483 1.00 91.38 79 ARG A O 1
ATOM 646 N N . LYS A 1 80 ? -2.517 -11.031 5.793 1.00 87.62 80 LYS A N 1
ATOM 647 C CA . LYS A 1 80 ? -2.159 -10.490 7.116 1.00 87.62 80 LYS A CA 1
ATOM 648 C C . LYS A 1 80 ? -3.213 -9.504 7.61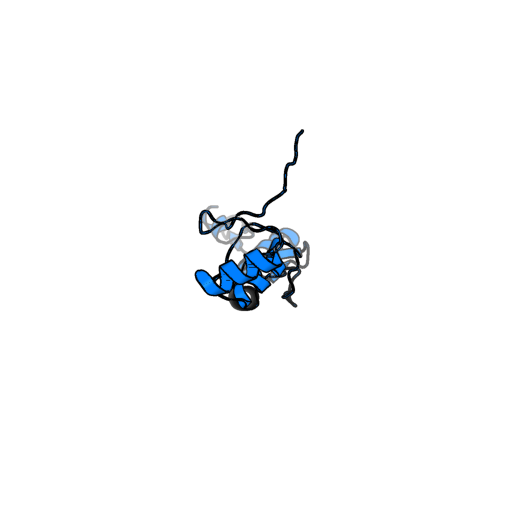5 1.00 87.62 80 LYS A C 1
ATOM 650 O O . LYS A 1 80 ? -3.615 -9.579 8.771 1.00 87.62 80 LYS A O 1
ATOM 655 N N . HIS A 1 81 ? -3.698 -8.622 6.741 1.00 87.31 81 HIS A N 1
ATOM 656 C CA . HIS A 1 81 ? -4.782 -7.702 7.068 1.00 87.31 81 HIS A CA 1
ATOM 657 C C . HIS A 1 81 ? -6.060 -8.444 7.485 1.00 87.31 81 HIS A C 1
ATOM 659 O O . HIS A 1 81 ? -6.615 -8.137 8.537 1.00 87.31 81 HIS A O 1
ATOM 665 N N . GLN A 1 82 ? -6.498 -9.435 6.705 1.00 85.75 82 GLN A N 1
ATOM 666 C CA . GLN A 1 82 ? -7.680 -10.248 7.003 1.00 85.75 82 GLN A CA 1
ATOM 667 C C . GLN A 1 82 ? -7.520 -11.009 8.320 1.00 85.75 82 GLN A C 1
ATOM 669 O O . GLN A 1 82 ? -8.423 -10.997 9.150 1.00 85.75 82 GLN A O 1
ATOM 674 N N . HIS A 1 83 ? -6.348 -11.596 8.567 1.00 84.50 83 HIS A N 1
ATOM 675 C CA . HIS A 1 83 ? -6.058 -12.262 9.833 1.00 84.50 83 HIS A CA 1
ATOM 676 C C . HIS A 1 83 ? -6.152 -11.292 11.021 1.00 84.50 83 HIS A C 1
ATOM 678 O O . HIS A 1 83 ? -6.884 -11.554 11.973 1.00 84.50 83 HIS A O 1
ATOM 684 N N . CYS A 1 84 ? -5.518 -10.117 10.937 1.00 76.44 84 CYS A N 1
ATOM 685 C CA . CYS A 1 84 ? -5.648 -9.079 11.962 1.00 76.44 84 CYS A CA 1
ATOM 686 C C . CYS A 1 84 ? -7.092 -8.590 12.122 1.00 76.44 84 CYS A C 1
ATOM 688 O O . CYS A 1 84 ? -7.505 -8.264 13.228 1.00 76.44 84 CYS A O 1
ATOM 690 N N . ARG A 1 85 ? -7.881 -8.534 11.045 1.00 74.00 85 ARG A N 1
ATOM 691 C CA . ARG A 1 85 ? -9.306 -8.181 11.092 1.00 74.00 85 ARG A CA 1
ATOM 692 C C . ARG A 1 85 ? -10.156 -9.263 11.750 1.00 74.00 85 ARG A C 1
ATOM 694 O O . ARG A 1 85 ? -11.144 -8.906 12.373 1.00 74.00 85 ARG A O 1
ATOM 701 N N . LEU A 1 86 ? -9.801 -10.539 11.649 1.00 71.19 86 LEU A N 1
ATOM 702 C CA . LEU A 1 86 ? -10.482 -11.611 12.380 1.00 71.19 86 LEU A CA 1
ATOM 703 C C . LEU A 1 86 ? -10.130 -11.560 13.872 1.00 71.19 86 LEU A C 1
ATOM 705 O O . LEU A 1 86 ? -11.023 -11.587 14.715 1.00 71.19 86 LEU A O 1
ATOM 709 N N . VAL A 1 87 ? -8.842 -11.407 14.192 1.00 67.56 87 VAL A N 1
ATOM 710 C CA . VAL A 1 87 ? -8.334 -11.368 15.575 1.00 67.56 87 VAL A CA 1
ATOM 711 C C . VAL A 1 87 ? -8.745 -10.083 16.308 1.00 67.56 87 VAL A C 1
ATOM 713 O O . VAL A 1 87 ? -9.119 -10.115 17.477 1.00 67.56 87 VAL A O 1
ATOM 716 N N . HIS A 1 88 ? -8.728 -8.940 15.621 1.00 65.88 88 HIS A N 1
ATOM 717 C CA . HIS A 1 88 ? -9.055 -7.617 16.166 1.00 65.88 88 HIS A CA 1
ATOM 718 C C . HIS A 1 88 ? -10.331 -7.040 15.551 1.00 65.88 88 HIS A C 1
ATOM 720 O O . HIS A 1 88 ? -10.397 -5.835 15.277 1.00 65.88 88 HIS A O 1
ATOM 726 N N . ARG A 1 89 ? -11.320 -7.910 15.290 1.00 68.75 89 ARG A N 1
ATOM 727 C CA . ARG A 1 89 ? -12.593 -7.594 14.626 1.00 68.75 89 ARG A CA 1
ATOM 728 C C . ARG A 1 89 ? -13.137 -6.257 15.085 1.00 68.75 89 ARG A C 1
ATOM 730 O O . ARG A 1 89 ? -13.644 -6.117 16.197 1.00 68.75 89 ARG A O 1
ATOM 737 N N . ARG A 1 90 ? -13.012 -5.265 14.198 1.00 75.75 90 ARG A N 1
ATOM 738 C CA . ARG A 1 90 ? -13.485 -3.926 14.504 1.00 75.75 90 ARG A CA 1
ATOM 739 C C . ARG A 1 90 ? -15.006 -3.931 14.461 1.00 75.75 90 ARG A C 1
ATOM 741 O O . ARG A 1 90 ? -15.590 -4.209 13.420 1.00 75.75 90 ARG A O 1
ATOM 748 N N . THR A 1 91 ? -15.643 -3.642 15.585 1.00 76.12 91 THR A N 1
ATOM 749 C CA . THR A 1 91 ? -17.099 -3.523 15.687 1.00 76.12 91 THR A CA 1
ATOM 750 C C . THR A 1 91 ? -17.502 -2.066 15.447 1.00 76.12 91 THR A C 1
ATOM 752 O O . THR A 1 91 ? -17.020 -1.201 16.191 1.00 76.12 91 THR A O 1
ATOM 755 N N . PRO A 1 92 ? -18.334 -1.766 14.431 1.00 81.06 92 PRO A N 1
ATOM 756 C CA . PRO A 1 92 ? -18.844 -0.419 14.204 1.00 81.06 92 PRO A CA 1
ATOM 757 C C . PRO A 1 92 ? -19.908 -0.048 15.244 1.00 81.06 92 PRO A C 1
ATOM 759 O O . PRO A 1 92 ? -20.674 -0.894 15.703 1.00 81.06 92 PRO A O 1
ATOM 762 N N . CYS A 1 93 ? -19.971 1.231 15.602 1.00 83.50 93 CYS A N 1
ATOM 763 C CA . CYS A 1 93 ? -21.109 1.814 16.297 1.00 83.50 93 CYS A CA 1
ATOM 764 C C . CYS A 1 93 ? -22.206 2.136 15.278 1.00 83.50 93 CYS A C 1
ATOM 766 O O . CYS A 1 93 ? -21.967 2.899 14.345 1.00 83.50 93 CYS A O 1
ATOM 768 N N . LEU A 1 94 ? -23.414 1.607 15.480 1.00 83.19 94 LEU A N 1
ATOM 769 C CA . LEU A 1 94 ? -24.544 1.827 14.568 1.00 83.19 94 LEU A CA 1
ATOM 770 C C . LEU A 1 94 ? -25.076 3.271 14.577 1.00 83.19 94 LEU A C 1
ATOM 772 O O . LEU A 1 94 ? -25.766 3.658 13.647 1.00 83.19 94 LEU A O 1
ATOM 776 N N . HIS A 1 95 ? -24.746 4.069 15.598 1.00 84.69 95 HIS A N 1
ATOM 777 C CA . HIS A 1 95 ? -25.218 5.454 15.713 1.00 84.69 95 HIS A CA 1
ATOM 778 C C . HIS A 1 95 ? -24.356 6.454 14.922 1.00 84.69 95 HIS A C 1
ATOM 780 O O . HIS A 1 95 ? -24.854 7.478 14.477 1.00 84.69 95 HIS A O 1
ATOM 786 N N . CYS A 1 96 ? -23.053 6.185 14.760 1.00 88.06 96 CYS A N 1
ATOM 787 C CA . CYS A 1 96 ? -22.109 7.15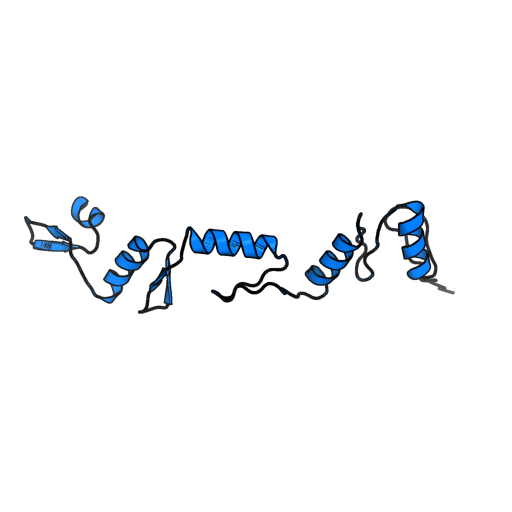2 14.178 1.00 88.06 96 CYS A CA 1
ATOM 788 C C . CYS A 1 96 ? -21.043 6.545 13.250 1.00 88.06 96 CYS A C 1
ATOM 790 O O . CYS A 1 96 ? -20.130 7.246 12.821 1.00 88.06 96 CYS A O 1
ATOM 792 N N . GLY A 1 97 ? -21.076 5.234 12.998 1.00 78.81 97 GLY A N 1
ATOM 793 C CA . GLY A 1 97 ? -20.136 4.542 12.110 1.00 78.81 97 GLY A CA 1
ATOM 794 C C . GLY A 1 97 ? -18.709 4.364 12.650 1.00 78.81 97 GLY A C 1
ATOM 795 O O . GLY A 1 97 ? -17.915 3.651 12.035 1.00 78.81 97 GLY A O 1
ATOM 796 N N . LYS A 1 98 ? -18.349 4.942 13.810 1.00 79.94 98 LYS A N 1
ATOM 797 C CA . LYS A 1 98 ? -17.013 4.755 14.413 1.00 79.94 98 LYS A CA 1
ATOM 798 C C . LYS A 1 98 ? -16.730 3.279 14.686 1.00 79.94 98 LYS A C 1
ATOM 800 O O . LYS A 1 98 ? -17.563 2.578 15.255 1.00 79.94 98 LYS A O 1
ATOM 805 N N . THR A 1 99 ? -15.528 2.818 14.340 1.00 81.88 99 THR A N 1
ATOM 806 C CA . THR A 1 99 ? -15.123 1.413 14.498 1.00 81.88 99 THR A CA 1
ATOM 807 C C . THR A 1 99 ? -14.151 1.224 15.661 1.00 81.88 99 THR A C 1
ATOM 809 O O . THR A 1 99 ? -13.204 1.989 15.837 1.00 81.88 99 THR A O 1
ATOM 812 N N . PHE A 1 100 ? -14.355 0.169 16.451 1.00 83.00 100 PHE A N 1
ATOM 813 C CA . PHE A 1 100 ? -13.548 -0.123 17.641 1.00 83.00 100 PHE A CA 1
ATOM 814 C C . PHE A 1 100 ? -12.968 -1.526 17.560 1.00 83.00 100 PHE A C 1
ATOM 816 O O . PHE A 1 100 ? -13.696 -2.456 17.249 1.00 83.00 100 PHE A O 1
ATOM 823 N N . SER A 1 101 ? -11.692 -1.703 17.902 1.00 78.75 101 SER A N 1
ATOM 824 C CA . SER A 1 101 ? -10.996 -3.004 17.886 1.00 78.75 101 SER A CA 1
ATOM 825 C C . SER A 1 101 ? -11.499 -4.024 18.912 1.00 78.75 101 SER A C 1
ATOM 827 O O . SER A 1 101 ? -11.166 -5.199 18.812 1.00 78.75 101 SER A O 1
ATOM 829 N N . GLN A 1 102 ? -12.274 -3.590 19.908 1.00 79.75 102 GLN A N 1
ATOM 830 C CA . GLN A 1 102 ? -12.837 -4.449 20.947 1.00 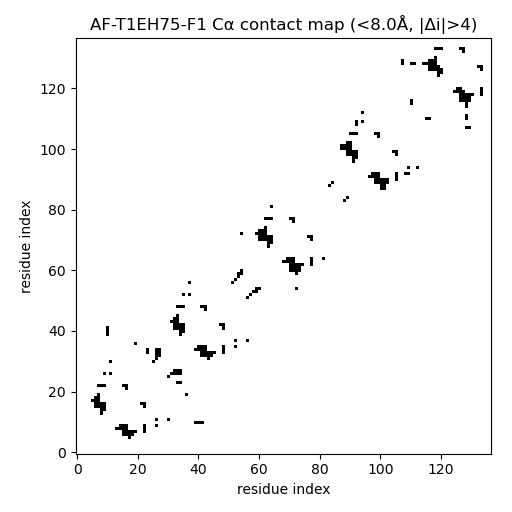79.75 102 GLN A CA 1
ATOM 831 C C . GLN A 1 102 ? -14.313 -4.113 21.158 1.00 79.75 102 GLN A C 1
ATOM 833 O O . GLN A 1 102 ? -14.667 -2.940 21.322 1.00 79.75 102 GLN A O 1
ATOM 838 N N . LYS A 1 103 ? -15.157 -5.148 21.254 1.00 82.25 103 LYS A N 1
ATOM 839 C CA . LYS A 1 103 ? -16.602 -5.007 21.494 1.00 82.25 103 LYS A CA 1
ATOM 840 C C . LYS A 1 103 ? -16.906 -4.195 22.758 1.00 82.25 103 LYS A C 1
ATOM 842 O O . LYS A 1 103 ? -17.774 -3.334 22.721 1.00 82.25 103 LYS A O 1
ATOM 847 N N . GLY A 1 104 ? -16.158 -4.401 23.846 1.00 86.44 104 GLY A N 1
ATOM 848 C CA . GLY A 1 104 ? -16.341 -3.645 25.094 1.00 86.44 104 GLY A CA 1
ATOM 849 C C . GLY A 1 104 ? -16.083 -2.139 24.945 1.00 86.44 104 GLY A C 1
ATOM 850 O O . GLY A 1 104 ? -16.783 -1.327 25.547 1.00 86.44 104 GLY A O 1
ATOM 851 N N . ASN A 1 105 ? -15.133 -1.748 24.087 1.00 88.56 105 ASN A N 1
ATOM 852 C CA . ASN A 1 105 ? -14.870 -0.338 23.791 1.00 88.56 105 ASN A CA 1
ATOM 853 C C . ASN A 1 105 ? -15.992 0.289 22.960 1.00 88.56 105 ASN A C 1
ATOM 855 O O . ASN A 1 105 ? -16.395 1.412 23.258 1.00 88.56 105 ASN A O 1
ATOM 859 N N . MET A 1 106 ? -16.513 -0.441 21.968 1.00 90.31 106 MET A N 1
ATOM 860 C CA . MET A 1 106 ? -17.691 -0.018 21.201 1.00 90.31 106 MET A CA 1
ATOM 861 C C . MET A 1 106 ? -18.910 0.143 22.109 1.00 90.31 106 MET A C 1
ATOM 863 O O . MET A 1 106 ? -19.572 1.174 22.063 1.00 90.31 106 MET A O 1
ATOM 867 N N . GLU A 1 107 ? -19.161 -0.827 22.986 1.00 88.12 107 GLU A N 1
ATOM 868 C CA . GLU A 1 107 ? -20.300 -0.810 23.904 1.00 88.12 107 GLU A CA 1
ATOM 869 C C . GLU A 1 107 ? -20.226 0.373 24.876 1.00 88.12 107 GLU A C 1
ATOM 871 O O . GLU A 1 107 ? -21.190 1.114 25.049 1.00 88.12 107 GLU A O 1
ATOM 876 N N . ARG A 1 108 ? -19.043 0.634 25.444 1.00 89.75 108 ARG A N 1
ATOM 877 C CA . ARG A 1 108 ? -18.807 1.821 26.275 1.00 89.75 108 ARG A CA 1
ATOM 878 C C . ARG A 1 108 ? -19.014 3.120 25.500 1.00 89.75 108 A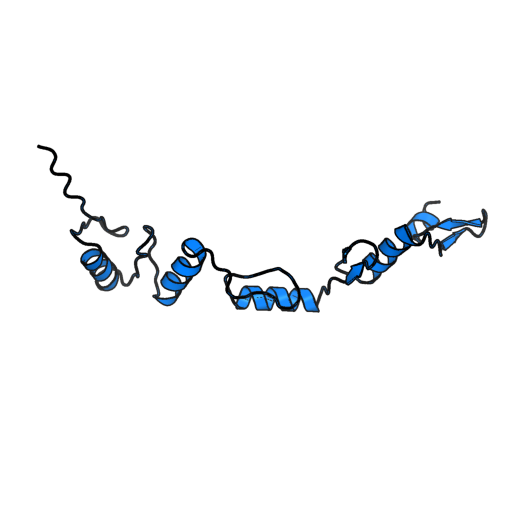RG A C 1
ATOM 880 O O . ARG A 1 108 ? -19.554 4.071 26.056 1.00 89.75 108 ARG A O 1
ATOM 887 N N . HIS A 1 109 ? -18.569 3.182 24.247 1.00 92.19 109 HIS A N 1
ATOM 888 C CA . HIS A 1 109 ? -18.825 4.341 23.398 1.00 92.19 109 HIS A CA 1
ATOM 889 C C . HIS A 1 109 ? -20.325 4.524 23.138 1.00 92.19 109 HIS A C 1
ATOM 891 O O . HIS A 1 109 ? -20.810 5.648 23.214 1.00 92.19 109 HIS A O 1
ATOM 897 N N . ARG A 1 110 ? -21.072 3.435 22.912 1.00 91.38 110 ARG A N 1
ATOM 898 C CA . ARG A 1 110 ? -22.524 3.465 22.678 1.00 91.38 110 ARG A CA 1
ATOM 899 C C . ARG A 1 110 ? -23.286 4.165 23.804 1.00 91.38 110 ARG A C 1
ATOM 901 O O . ARG A 1 110 ? -24.220 4.906 23.522 1.00 91.38 110 ARG A O 1
ATOM 908 N N . ARG A 1 111 ? -22.841 4.009 25.055 1.00 92.38 111 ARG A N 1
ATOM 909 C CA . ARG A 1 111 ? -23.432 4.684 26.226 1.00 92.38 111 ARG A CA 1
ATOM 910 C C . ARG A 1 111 ? -23.368 6.211 26.167 1.00 92.38 111 ARG A C 1
ATOM 912 O O . ARG A 1 111 ? -24.144 6.869 26.847 1.00 92.38 111 ARG A O 1
ATOM 919 N N . GLN A 1 112 ? -22.469 6.784 25.363 1.00 89.31 112 GLN A N 1
ATOM 920 C CA . GLN A 1 112 ? -22.429 8.234 25.133 1.00 89.31 112 GLN A CA 1
ATOM 921 C C . GLN A 1 112 ? -23.611 8.710 24.284 1.00 89.31 112 GLN A C 1
ATOM 923 O O . GLN A 1 112 ? -24.042 9.842 24.452 1.00 89.31 112 GLN A O 1
ATOM 928 N N . HIS A 1 113 ? -24.146 7.847 23.415 1.00 90.94 113 HIS A N 1
ATOM 929 C CA . HIS A 1 113 ? -25.338 8.148 22.619 1.00 90.94 113 HIS A CA 1
ATOM 930 C C . HIS A 1 113 ? -26.624 7.872 23.395 1.00 90.94 113 HIS A C 1
ATOM 932 O O . HIS A 1 113 ? -27.553 8.664 23.340 1.00 90.94 113 HIS A O 1
ATOM 938 N N . THR A 1 114 ? -26.688 6.763 24.138 1.00 89.31 114 THR A N 1
ATOM 939 C CA . THR A 1 114 ? -27.916 6.367 24.852 1.00 89.31 114 THR A CA 1
ATOM 940 C C . THR A 1 114 ? -28.078 7.026 26.221 1.00 89.31 114 THR A C 1
ATOM 942 O O . THR A 1 114 ? -29.140 6.912 26.823 1.00 89.31 114 THR A O 1
ATOM 945 N N . GLY A 1 115 ? -27.028 7.653 26.760 1.00 88.12 115 GLY A N 1
ATOM 946 C CA . GLY A 1 115 ? -27.037 8.214 28.115 1.00 88.12 115 GLY A CA 1
ATOM 947 C C . GLY A 1 115 ? -27.043 7.165 29.236 1.00 88.12 115 GLY A C 1
ATOM 948 O O . GLY A 1 115 ? -27.203 7.519 30.402 1.00 88.12 115 GLY A O 1
ATOM 949 N N . GLU A 1 116 ? -26.852 5.882 28.915 1.00 90.94 116 GLU A N 1
ATOM 950 C CA . GLU A 1 116 ? -26.894 4.785 29.885 1.00 90.94 116 GLU A CA 1
ATOM 951 C C . GLU A 1 116 ? -25.773 4.928 30.931 1.00 90.94 116 GLU A C 1
ATOM 953 O O . GLU A 1 116 ? -24.577 4.931 30.611 1.00 90.94 116 GLU A O 1
ATOM 958 N N . ARG A 1 117 ? -26.161 5.015 32.206 1.00 90.06 117 ARG A N 1
ATOM 959 C CA . ARG A 1 117 ? -25.264 5.202 33.354 1.00 90.06 117 ARG A CA 1
ATOM 960 C C . ARG A 1 117 ? -25.431 4.062 34.365 1.00 90.06 117 ARG A C 1
ATOM 962 O O . ARG A 1 117 ? -26.036 4.259 35.411 1.00 90.06 117 ARG A O 1
ATOM 969 N N . PRO A 1 118 ? -24.910 2.861 34.066 1.00 90.81 118 PRO A N 1
ATOM 970 C CA . PRO A 1 118 ? -25.193 1.658 34.849 1.00 90.81 118 PRO A CA 1
ATOM 971 C C . PRO A 1 118 ? -24.449 1.590 36.191 1.00 90.81 118 PRO A C 1
ATOM 973 O O . PRO A 1 118 ? -24.624 0.629 36.933 1.00 90.81 118 PRO A O 1
ATOM 976 N N . PHE A 1 119 ? -23.578 2.554 36.500 1.00 92.50 119 PHE A N 1
ATOM 977 C CA . PHE A 1 119 ? -22.792 2.552 37.732 1.00 92.50 119 PHE A CA 1
ATOM 978 C C . PHE A 1 119 ? -23.265 3.664 38.661 1.00 92.50 119 PHE A C 1
ATOM 980 O O . PHE A 1 119 ? -22.924 4.821 38.438 1.00 92.50 119 PHE A O 1
ATOM 987 N N . SER A 1 120 ? -24.018 3.321 39.699 1.00 93.69 120 SER A N 1
ATOM 988 C CA . SER A 1 120 ? -24.541 4.265 40.689 1.00 93.69 120 SER A CA 1
ATOM 989 C C . SER A 1 120 ? -23.715 4.262 41.976 1.00 93.69 120 SER A C 1
ATOM 991 O O . SER A 1 120 ? -23.342 3.203 42.483 1.00 93.69 120 SER A O 1
ATOM 993 N N . CYS A 1 121 ? -23.460 5.446 42.529 1.00 93.19 121 CYS A N 1
ATOM 994 C CA . CYS A 1 121 ? -22.936 5.609 43.878 1.00 93.19 121 CYS A CA 1
ATOM 995 C C . CYS A 1 121 ? -24.039 5.311 44.896 1.00 93.19 121 CYS A C 1
ATOM 997 O O . CYS A 1 121 ? -25.126 5.878 44.816 1.00 93.19 121 CYS A O 1
ATOM 999 N N . THR A 1 122 ? -23.762 4.444 45.867 1.00 91.88 122 THR A N 1
ATOM 1000 C CA . THR A 1 122 ? -24.730 4.070 46.910 1.00 91.88 122 THR A CA 1
ATOM 1001 C C . THR A 1 122 ? -24.942 5.164 47.955 1.00 91.88 122 THR A C 1
ATOM 1003 O O . THR A 1 122 ? -25.928 5.115 48.679 1.00 91.88 122 THR A O 1
ATOM 1006 N N . ILE A 1 123 ? -24.039 6.148 48.030 1.00 93.12 123 ILE A N 1
ATOM 1007 C CA . ILE A 1 123 ? -24.092 7.238 49.013 1.00 93.12 123 ILE A CA 1
ATOM 1008 C C . ILE A 1 123 ? -24.879 8.429 48.456 1.00 93.12 123 ILE A C 1
ATOM 1010 O O . ILE A 1 123 ? -25.815 8.903 49.088 1.00 93.12 123 ILE A O 1
ATOM 1014 N N . CYS A 1 124 ? -24.520 8.916 47.265 1.00 92.56 124 CYS A N 1
ATOM 1015 C CA . CYS A 1 124 ? -25.092 10.141 46.691 1.00 92.56 124 CYS A CA 1
ATOM 1016 C C . CYS A 1 124 ? -26.056 9.893 45.517 1.00 92.56 124 CYS A C 1
ATOM 1018 O O . CYS A 1 124 ? -26.540 10.847 44.915 1.00 92.56 124 CYS A O 1
ATOM 1020 N N . SER A 1 125 ? -26.323 8.632 45.151 1.00 87.38 125 SER A N 1
ATOM 1021 C CA . SER A 1 125 ? -27.165 8.229 44.006 1.00 87.38 125 SER A CA 1
ATOM 1022 C C . SER A 1 125 ? -26.702 8.732 42.625 1.00 87.38 125 SER A C 1
ATOM 1024 O O . SER A 1 125 ? -27.353 8.464 41.612 1.00 87.38 125 SER A O 1
ATOM 1026 N N . CYS A 1 126 ? -25.551 9.410 42.535 1.00 90.88 126 CYS A N 1
ATOM 1027 C CA . CYS A 1 126 ? -24.972 9.822 41.261 1.00 90.88 126 CYS A CA 1
ATOM 1028 C C . CYS A 1 126 ? -24.644 8.601 40.400 1.00 90.88 126 CYS A C 1
ATOM 1030 O O . CYS A 1 126 ? -24.061 7.626 40.873 1.00 90.88 126 CYS A O 1
ATOM 1032 N N . SER A 1 127 ? -25.006 8.668 39.119 1.00 92.25 127 SER A N 1
ATOM 1033 C CA . SER A 1 127 ? -24.822 7.570 38.170 1.00 92.25 127 SER A CA 1
ATOM 1034 C C . SER A 1 127 ? -23.818 7.928 37.074 1.00 92.25 127 SER A C 1
ATOM 1036 O O . SER A 1 127 ? -23.824 9.032 36.528 1.00 92.25 127 SER A O 1
ATOM 1038 N N . TYR A 1 128 ? -22.973 6.963 36.716 1.00 91.12 128 TYR A N 1
ATOM 1039 C CA . TYR A 1 128 ? -21.819 7.119 35.837 1.00 91.12 128 TYR A CA 1
ATOM 1040 C C . TYR A 1 128 ? -21.834 6.093 34.704 1.00 91.12 128 TYR A C 1
ATOM 1042 O O . TYR A 1 128 ? -22.325 4.971 34.830 1.00 91.12 128 TYR A O 1
ATOM 1050 N N . THR A 1 129 ? -21.239 6.468 33.572 1.00 91.12 129 THR A N 1
ATOM 1051 C CA . THR A 1 129 ? -21.127 5.605 32.382 1.00 91.12 129 THR A CA 1
ATOM 1052 C C . THR A 1 129 ? -19.997 4.573 32.502 1.00 91.12 129 THR A C 1
ATOM 1054 O O . THR A 1 129 ? -19.996 3.558 31.793 1.00 91.12 129 THR A O 1
ATOM 1057 N N . ARG A 1 130 ? -19.029 4.814 33.402 1.00 90.19 130 ARG A N 1
ATOM 1058 C CA . ARG A 1 130 ? -17.819 4.006 33.617 1.00 90.19 130 ARG A CA 1
ATOM 1059 C C . ARG A 1 130 ? -17.587 3.733 35.101 1.00 90.19 130 ARG A C 1
ATOM 1061 O O . ARG A 1 130 ? -17.743 4.627 35.928 1.00 90.19 130 ARG A O 1
ATOM 1068 N N . ARG A 1 131 ? -17.113 2.524 35.413 1.00 90.69 131 ARG A N 1
ATOM 1069 C CA . ARG A 1 131 ? -16.742 2.120 36.776 1.00 90.69 131 ARG A CA 1
ATOM 1070 C C . ARG A 1 131 ? -15.558 2.923 37.306 1.00 90.69 131 ARG A C 1
ATOM 1072 O O . ARG A 1 131 ? -15.546 3.273 38.476 1.00 90.69 131 ARG A O 1
ATOM 1079 N N . GLU A 1 132 ? -14.574 3.211 36.456 1.00 92.44 132 GLU A N 1
ATOM 1080 C CA . GLU A 1 132 ? -13.405 4.006 36.855 1.00 92.44 132 GLU A CA 1
ATOM 1081 C C . GLU A 1 132 ? -13.811 5.404 37.336 1.00 92.44 132 GLU A C 1
ATOM 1083 O O . GLU A 1 132 ? -13.290 5.870 38.339 1.00 92.44 132 GLU A O 1
ATOM 1088 N N . THR A 1 133 ? -14.786 6.029 36.666 1.00 91.31 133 THR A N 1
ATOM 1089 C CA . THR A 1 133 ? -15.308 7.349 37.046 1.00 91.31 133 THR A CA 1
ATOM 1090 C C . THR A 1 133 ? -16.060 7.309 38.373 1.00 91.31 133 THR A C 1
ATOM 1092 O O . THR A 1 133 ? -15.910 8.227 39.165 1.00 91.31 133 THR A O 1
ATOM 1095 N N . LEU A 1 134 ? -16.815 6.236 38.642 1.00 93.88 134 LEU A N 1
ATOM 1096 C CA . LEU A 1 134 ? -17.430 6.025 39.956 1.00 93.88 134 LEU A CA 1
ATOM 1097 C C . LEU A 1 134 ? -16.374 5.819 41.054 1.00 93.88 134 LEU A C 1
ATOM 1099 O O . LEU A 1 134 ? -16.563 6.291 42.159 1.00 93.88 134 LEU A O 1
ATOM 1103 N N . LYS A 1 135 ? -15.268 5.118 40.772 1.00 92.06 135 LYS A N 1
ATOM 1104 C CA . LYS A 1 135 ? -14.203 4.890 41.767 1.00 92.06 135 LYS A CA 1
ATOM 1105 C C . LYS A 1 135 ? -13.446 6.162 42.155 1.00 92.06 135 LYS A C 1
ATOM 1107 O O . LYS A 1 135 ? -12.913 6.216 43.253 1.00 92.06 135 LYS A O 1
ATOM 1112 N N . SER A 1 136 ? -13.309 7.108 41.229 1.00 92.56 136 SER A N 1
ATOM 1113 C CA . SER A 1 136 ? -12.637 8.392 41.470 1.00 92.56 136 SER A CA 1
ATOM 1114 C C . SER A 1 136 ? -13.557 9.469 42.043 1.00 92.56 136 SER A C 1
ATOM 1116 O O . SER A 1 136 ? -13.068 10.527 42.423 1.00 92.56 136 SER A O 1
ATOM 1118 N N . HIS A 1 137 ? -14.867 9.240 41.973 1.00 90.19 137 HIS A N 1
ATOM 1119 C CA . HIS A 1 137 ? -15.894 10.125 42.499 1.00 90.19 137 HIS A CA 1
ATOM 1120 C C . HIS A 1 137 ? -15.996 9.977 44.017 1.00 90.19 137 HIS A C 1
ATOM 1122 O O . HIS A 1 137 ? -16.168 11.036 44.658 1.00 90.19 137 HIS A O 1
#

Secondary structure (DSSP, 8-state):
------PEEPSSSS-EESSHHHHHHHHHHHH--EE-SSSS-EESSHHHHHHHHHHHTS----EE-SSSS-EESSHHHHHHHHHHHHHT-PEEPTTT--EESSHHHHHHHHHHHH----EE-TTT--EES-HHHHHH-